Protein 3C12 (pdb70)

Foldseek 3Di:
DCLVVVQVLAQFKFKFFDQKFWAAQQFKWKWKWWAQFWAKKKKWKAAPVGHGFDIDMGGGRTTGMDMDMDRQHGPVRHRDHTAMIGMWMWGQHPVGDIDTTTIITMFHQNGWDQDPVGIWTQTPRPGIDHPPSTPDGD

InterPro domains:
  IPR005648 Flagellar hook capping protein [PF03963] (15-75)
  IPR025963 FlgD Tudor-like domain [PF13861] (84-217)
  IPR025965 FlgD/Vpr, Ig-like domain [PF13860] (108-176)

Nearest PDB structures (foldseek):
  3c12-assembly1_A-2  TM=1.007E+00  e=8.755E-29  Xanthomonas campestris pv. campestris
  3osv-assembly3_D-3  TM=8.176E-01  e=2.716E-13  Pseudomonas aeruginosa
  3osv-assembly1_A  TM=8.149E-01  e=4.536E-13  Pseudomonas aeruginosa
  7eha-assembly1_B  TM=7.501E-01  e=7.655E-11  Salmonella enterica subsp. enterica serovar Typhimurium str. LT2
  7eha-assembly1_C  TM=7.536E-01  e=1.482E-09  Salmonella enterica subsp. enterica serovar Typhimurium str. LT2

Solvent-accessible surface area: 7254 Å² total; per-residue (Å²): 127,121,88,65,124,7,45,74,22,64,66,102,46,0,5,6,77,20,79,71,1,20,10,76,85,116,14,83,9,112,4,15,1,59,5,101,35,30,16,82,0,33,0,66,1,31,35,107,141,45,76,101,5,40,78,33,69,39,108,8,120,54,68,34,95,13,68,8,69,3,74,0,26,23,66,130,55,88,94,47,75,60,31,105,19,22,8,47,1,40,7,13,30,109,102,45,59,153,46,157,21,64,15,54,3,17,3,57,1,98,38,30,71,93,40,122,114,35,16,65,0,42,8,76,46,24,29,99,6,45,45,80,74,33,84,92,78,72

Radius of gyration: 16.05 Å; Cα contacts (8 Å, |Δi|>4): 337; chains: 1; bounding box: 41×46×28 Å

Sequence (138 aa):
DQVLKGAALVGHNVLVPSAQVAIDATGSAKGVVAATSAGFVNFEITDANGTFVKQLSVPASAAGEVSFAWDGTDANGNRMAAGKYGITATQTDTAGAKSKLATYVDAPVDSVTIGSDGLYLNLTGLGTSPLANVLRVS

Organism: Xanthomonas campestris pv. campestris (strain ATCC 33913 / DSM 3586 / NCPPB 528 / LMG 568 / P 25) (NCBI:txid190485)

Structure (mmCIF, N/CA/C/O backbone):
data_3C12
#
_entry.id   3C12
#
_cell.length_a   116.710
_cell.length_b   116.710
_cell.length_c   71.820
_cell.angle_alpha   90.00
_cell.angle_beta   90.00
_cell.angle_gamma   120.00
#
_symmetry.space_group_name_H-M   'P 61 2 2'
#
loop_
_entity.id
_entity.type
_entity.pdbx_description
1 polymer 'Flagellar protein'
2 water water
#
loop_
_atom_site.group_PDB
_atom_site.id
_atom_site.type_symbol
_atom_site.label_atom_id
_atom_site.label_alt_id
_atom_site.label_comp_id
_atom_site.label_asym_id
_atom_site.label_entity_id
_atom_site.label_seq_id
_atom_site.pdbx_PDB_ins_code
_atom_site.Cartn_x
_atom_site.Cartn_y
_atom_site.Cartn_z
_atom_site.occupancy
_atom_site.B_iso_or_equiv
_atom_site.auth_seq_id
_atom_site.auth_comp_id
_atom_site.auth_asym_id
_atom_site.auth_atom_id
_atom_site.pdbx_PDB_model_num
ATOM 1 N N . ASP A 1 1 ? 9.934 21.101 53.937 1.00 87.05 50 ASP A N 1
ATOM 2 C CA . ASP A 1 1 ? 8.499 21.524 53.681 1.00 88.53 50 ASP A CA 1
ATOM 3 C C . ASP A 1 1 ? 8.484 22.263 52.347 1.00 88.15 50 ASP A C 1
ATOM 4 O O . ASP A 1 1 ? 9.556 22.683 51.855 1.00 87.99 50 ASP A O 1
ATOM 9 N N . GLN A 1 2 ? 7.300 22.432 51.752 1.00 87.98 51 GLN A N 1
ATOM 10 C CA . GLN A 1 2 ? 7.241 23.188 50.493 1.00 87.59 51 GLN A CA 1
ATOM 11 C C . GLN A 1 2 ? 7.475 24.653 50.882 1.00 86.06 51 GLN A C 1
ATOM 12 O O . GLN A 1 2 ? 7.584 25.544 50.009 1.00 86.59 51 GLN A O 1
ATOM 18 N N . VAL A 1 3 ? 7.570 24.900 52.201 1.00 83.99 52 VAL A N 1
ATOM 19 C CA . VAL A 1 3 ? 7.845 26.260 52.673 1.00 81.60 52 VAL A CA 1
ATOM 20 C C . VAL A 1 3 ? 9.222 26.521 52.076 1.00 80.53 52 VAL A C 1
ATOM 21 O O . VAL A 1 3 ? 9.816 27.598 52.229 1.00 81.52 52 VAL A O 1
ATOM 25 N N . LEU A 1 4 ? 9.713 25.492 51.384 1.00 77.94 53 LEU A N 1
ATOM 26 C CA . LEU A 1 4 ? 10.982 25.543 50.693 1.00 75.87 53 LEU A CA 1
ATOM 27 C C . LEU A 1 4 ? 10.715 25.540 49.197 1.00 73.66 53 LEU A C 1
ATOM 28 O O . LEU A 1 4 ? 11.332 26.302 48.441 1.00 73.47 53 LEU A O 1
ATOM 33 N N . LYS A 1 5 ? 9.795 24.679 48.769 1.00 71.62 54 LYS A N 1
ATOM 34 C CA . LYS A 1 5 ? 9.461 24.602 47.339 1.00 71.51 54 LYS A CA 1
ATOM 35 C C . LYS A 1 5 ? 8.736 25.868 46.858 1.00 70.60 54 LYS A C 1
ATOM 36 O O . LYS A 1 5 ? 8.261 25.933 45.719 1.00 70.03 54 LYS A O 1
ATOM 42 N N . GLY A 1 6 ? 8.657 26.868 47.744 1.00 70.96 55 GLY A N 1
ATOM 43 C CA . GLY A 1 6 ? 8.087 28.156 47.385 1.00 68.83 55 GLY A CA 1
ATOM 44 C C . GLY A 1 6 ? 9.234 28.853 46.653 1.00 67.62 55 GLY A C 1
ATOM 45 O O . GLY A 1 6 ? 9.485 30.047 46.789 1.00 67.09 55 GLY A O 1
ATOM 46 N N . ALA A 1 7 ? 9.967 28.047 45.893 1.00 65.81 56 ALA A N 1
ATOM 47 C CA . ALA A 1 7 ? 11.096 28.484 45.094 1.00 62.93 56 ALA A CA 1
ATOM 48 C C . ALA A 1 7 ? 10.545 28.557 43.689 1.00 62.52 56 ALA A C 1
ATOM 49 O O . ALA A 1 7 ? 11.201 29.014 42.755 1.00 60.68 56 ALA A O 1
ATOM 51 N N . ALA A 1 8 ? 9.320 28.068 43.559 1.00 63.06 57 ALA A N 1
ATOM 52 C CA . ALA A 1 8 ? 8.612 28.068 42.294 1.00 63.66 57 ALA A CA 1
ATOM 53 C C . ALA A 1 8 ? 8.126 29.488 42.033 1.00 63.54 57 ALA A C 1
ATOM 54 O O . ALA A 1 8 ? 7.590 29.792 40.970 1.00 64.20 57 ALA A O 1
ATOM 56 N N . LEU A 1 9 ? 8.306 30.352 43.024 1.00 62.97 58 LEU A N 1
ATOM 57 C CA . LEU A 1 9 ? 7.905 31.735 42.890 1.00 62.61 58 LEU A CA 1
ATOM 58 C C . LEU A 1 9 ? 8.920 32.474 42.031 1.00 63.51 58 LEU A C 1
ATOM 59 O O . LEU A 1 9 ? 8.598 33.467 41.379 1.00 62.85 58 LEU A O 1
ATOM 64 N N . VAL A 1 10 ? 10.151 31.981 42.024 1.00 64.72 59 VAL A N 1
ATOM 65 C CA . VAL A 1 10 ? 11.197 32.620 41.237 1.00 66.32 59 VAL A CA 1
ATOM 66 C C . VAL A 1 10 ? 10.764 32.710 39.775 1.00 66.47 59 VAL A C 1
ATOM 67 O O . VAL A 1 10 ? 10.310 31.726 39.190 1.00 66.81 59 VAL A O 1
ATOM 71 N N . GLY A 1 11 ? 10.892 33.898 39.194 1.00 66.43 60 GLY A N 1
ATOM 72 C CA . GLY A 1 11 ? 10.506 34.078 37.805 1.00 66.06 60 GLY A CA 1
ATOM 73 C C . GLY A 1 11 ? 9.091 34.597 37.616 1.00 65.93 60 GLY A C 1
ATOM 74 O O . GLY A 1 11 ? 8.728 35.064 36.538 1.00 66.21 60 GLY A O 1
ATOM 75 N N . HIS A 1 12 ? 8.287 34.519 38.667 1.00 66.13 61 HIS A N 1
ATOM 76 C CA . HIS A 1 12 ? 6.912 34.984 38.597 1.00 66.44 61 HIS A CA 1
ATOM 77 C C . HIS A 1 12 ? 6.728 36.312 39.327 1.00 65.15 61 HIS A C 1
ATOM 78 O O . HIS A 1 12 ? 7.696 36.894 39.828 1.00 64.34 61 HIS A O 1
ATOM 85 N N . ASN A 1 13 ? 5.486 36.793 39.368 1.00 63.32 62 ASN A N 1
ATOM 86 C CA . ASN A 1 13 ? 5.153 38.048 40.039 1.00 61.53 62 ASN A CA 1
ATOM 87 C C . ASN A 1 13 ? 4.302 37.778 41.263 1.00 59.38 62 ASN A C 1
ATOM 88 O O . ASN A 1 13 ? 3.512 36.838 41.295 1.00 59.45 62 ASN A O 1
ATOM 93 N N . VAL A 1 14 ? 4.478 38.603 42.281 1.00 57.58 63 VAL A N 1
ATOM 94 C CA . VAL A 1 14 ? 3.724 38.439 43.507 1.00 55.96 63 VAL A CA 1
ATOM 95 C C . VAL A 1 14 ? 3.132 39.756 43.961 1.00 55.68 63 VAL A C 1
ATOM 96 O O . VAL A 1 14 ? 3.550 40.832 43.529 1.00 53.46 63 VAL A O 1
ATOM 100 N N . LEU A 1 15 ? 2.138 39.652 44.830 1.00 54.99 64 LEU A N 1
ATOM 101 C CA . LEU A 1 15 ? 1.487 40.816 45.384 1.00 53.29 64 LEU A CA 1
ATOM 102 C C . LEU A 1 15 ? 1.796 40.818 46.858 1.00 51.08 64 LEU A C 1
ATOM 103 O O . LEU A 1 15 ? 1.436 39.895 47.579 1.00 51.01 64 LEU A O 1
ATOM 108 N N . VAL A 1 16 ? 2.486 41.858 47.295 1.00 49.82 65 VAL A N 1
ATOM 109 C CA . VAL A 1 16 ? 2.847 41.991 48.690 1.00 48.89 65 VAL A CA 1
ATOM 110 C C . VAL A 1 16 ? 2.444 43.363 49.201 1.00 48.41 65 VAL A C 1
ATOM 111 O O . VAL A 1 16 ? 2.404 44.334 48.448 1.00 46.81 65 VAL A O 1
ATOM 115 N N . PRO A 1 17 ? 2.111 43.450 50.491 1.00 48.42 66 PRO A N 1
ATOM 116 C CA . PRO A 1 17 ? 1.713 44.714 51.110 1.00 47.74 66 PRO A CA 1
ATOM 117 C C . PRO A 1 17 ? 2.913 45.649 51.103 1.00 47.54 66 PRO A C 1
ATOM 118 O O . PRO A 1 17 ? 3.950 45.327 51.675 1.00 47.31 66 PRO A O 1
ATOM 122 N N . SER A 1 18 ? 2.780 46.800 50.454 1.00 46.23 67 SER A N 1
ATOM 123 C CA . SER A 1 18 ? 3.883 47.748 50.391 1.00 45.13 67 SER A CA 1
ATOM 124 C C . SER A 1 18 ? 3.380 49.178 50.461 1.00 44.90 67 SER A C 1
ATOM 125 O O . SER A 1 18 ? 2.377 49.515 49.847 1.00 45.13 67 SER A O 1
ATOM 128 N N . ALA A 1 19 ? 4.074 50.012 51.225 1.00 45.23 68 ALA A N 1
ATOM 129 C CA . ALA A 1 19 ? 3.696 51.410 51.357 1.00 44.62 68 ALA A CA 1
ATOM 130 C C . ALA A 1 19 ? 4.343 52.204 50.237 1.00 44.96 68 ALA A C 1
ATOM 131 O O . ALA A 1 19 ? 4.071 53.386 50.070 1.00 46.11 68 ALA A O 1
ATOM 133 N N . GLN A 1 20 ? 5.207 51.553 49.469 1.00 44.64 69 GLN A N 1
ATOM 134 C CA . GLN A 1 20 ? 5.870 52.220 48.362 1.00 46.18 69 GLN A CA 1
ATOM 135 C C . GLN A 1 20 ? 5.932 51.345 47.122 1.00 44.83 69 GLN A C 1
ATOM 136 O O . GLN A 1 20 ? 5.728 50.139 47.188 1.00 42.05 69 GLN A O 1
ATOM 142 N N . VAL A 1 21 ? 6.182 51.976 45.983 1.00 45.02 70 VAL A N 1
ATOM 143 C CA . VAL A 1 21 ? 6.285 51.278 44.707 1.00 46.06 70 VAL A CA 1
ATOM 144 C C . VAL A 1 21 ? 7.628 51.658 44.101 1.00 46.64 70 VAL A C 1
ATOM 145 O O . VAL A 1 21 ? 8.247 52.624 44.524 1.00 46.30 70 VAL A O 1
ATOM 149 N N . ALA A 1 22 ? 8.091 50.909 43.115 1.00 48.16 71 ALA A N 1
ATOM 150 C CA . ALA A 1 22 ? 9.376 51.238 42.523 1.00 51.33 71 ALA A CA 1
ATOM 151 C C . ALA A 1 22 ? 9.348 51.237 41.003 1.00 53.83 71 ALA A C 1
ATOM 152 O O . ALA A 1 22 ? 8.560 50.518 40.383 1.00 53.94 71 ALA A O 1
ATOM 154 N N . ILE A 1 23 ? 10.199 52.068 40.408 1.00 56.27 72 ILE A N 1
ATOM 155 C CA . ILE A 1 23 ? 10.300 52.138 38.958 1.00 59.67 72 ILE A CA 1
ATOM 156 C C . ILE A 1 23 ? 11.757 52.166 38.534 1.00 62.31 72 ILE A C 1
ATOM 157 O O . ILE A 1 23 ? 12.615 52.699 39.242 1.00 61.77 72 ILE A O 1
ATOM 162 N N . ASP A 1 24 ? 12.027 51.563 37.383 1.00 66.17 73 ASP A N 1
ATOM 163 C CA . ASP A 1 24 ? 13.362 51.552 36.814 1.00 69.90 73 ASP A CA 1
ATOM 164 C C . ASP A 1 24 ? 13.399 52.804 35.944 1.00 71.21 73 ASP A C 1
ATOM 165 O O . ASP A 1 24 ? 12.808 53.828 36.304 1.00 71.87 73 ASP A O 1
ATOM 170 N N . ALA A 1 25 ? 14.071 52.740 34.803 1.00 72.17 74 ALA A N 1
ATOM 171 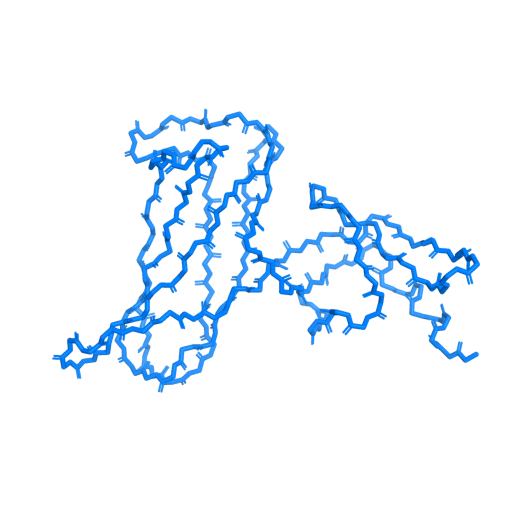C CA . ALA A 1 25 ? 14.124 53.907 33.922 1.00 73.53 74 ALA A CA 1
ATOM 172 C C . ALA A 1 25 ? 13.122 53.774 32.771 1.00 74.22 74 ALA A C 1
ATOM 173 O O . ALA A 1 25 ? 12.733 54.772 32.172 1.00 73.99 74 ALA A O 1
ATOM 175 N N . THR A 1 26 ? 12.704 52.542 32.478 1.00 75.84 75 THR A N 1
ATOM 176 C CA . THR A 1 26 ? 11.742 52.276 31.405 1.00 76.98 75 THR A CA 1
ATOM 177 C C . THR A 1 26 ? 10.336 52.621 31.890 1.00 76.77 75 THR A C 1
ATOM 178 O O . THR A 1 26 ? 9.489 53.079 31.110 1.00 76.53 75 THR A O 1
ATOM 182 N N . GLY A 1 27 ? 10.093 52.355 33.176 1.00 76.33 76 GLY A N 1
ATOM 183 C CA . GLY A 1 27 ? 8.820 52.693 33.795 1.00 74.68 76 GLY A CA 1
ATOM 184 C C . GLY A 1 27 ? 7.707 51.693 34.020 1.00 73.50 76 GLY A C 1
ATOM 185 O O . GLY A 1 27 ? 7.684 50.612 33.420 1.00 74.27 76 GLY A O 1
ATOM 186 N N . SER A 1 28 ? 6.789 52.097 34.906 1.00 71.13 77 SER A N 1
ATOM 187 C CA . SER A 1 28 ? 5.586 51.353 35.298 1.00 68.41 77 SER A CA 1
ATOM 188 C C . SER A 1 28 ? 5.609 50.550 36.603 1.00 65.25 77 SER A C 1
ATOM 189 O O . SER A 1 28 ? 6.456 49.673 36.819 1.00 65.16 77 SER A O 1
ATOM 192 N N . ALA A 1 29 ? 4.653 50.880 37.467 1.00 61.16 78 ALA A N 1
ATOM 193 C CA . ALA A 1 29 ? 4.477 50.233 38.755 1.00 56.97 78 ALA A CA 1
ATOM 194 C C . ALA A 1 29 ? 2.983 49.997 38.899 1.00 54.89 78 ALA A C 1
ATOM 195 O O . ALA A 1 29 ? 2.189 50.915 38.747 1.00 55.26 78 ALA A O 1
ATOM 197 N N . LYS A 1 30 ? 2.599 48.761 39.176 1.00 52.25 79 LYS A N 1
ATOM 198 C CA . LYS A 1 30 ? 1.194 48.433 39.320 1.00 49.56 79 LYS A CA 1
ATOM 199 C C . LYS A 1 30 ? 0.927 47.713 40.632 1.00 48.36 79 LYS A C 1
ATOM 200 O O . LYS A 1 30 ? 1.849 47.236 41.290 1.00 49.79 79 LYS A O 1
ATOM 206 N N . GLY A 1 31 ? -0.345 47.639 41.003 1.00 46.01 80 GLY A N 1
ATOM 207 C CA . GLY A 1 31 ? -0.723 46.979 42.234 1.00 42.74 80 GLY A CA 1
ATOM 208 C C . GLY A 1 31 ? -2.228 46.999 42.385 1.00 41.99 80 GLY A C 1
ATOM 209 O O . GLY A 1 31 ? -2.949 47.322 41.440 1.00 39.85 80 GLY A O 1
ATOM 210 N N . VAL A 1 32 ? -2.703 46.657 43.577 1.00 39.58 81 VAL A N 1
ATOM 211 C CA . VAL A 1 32 ? -4.131 46.624 43.837 1.00 39.10 81 VAL A CA 1
ATOM 212 C C . VAL A 1 32 ? -4.470 46.987 45.264 1.00 38.11 81 VAL A C 1
ATOM 213 O O . VAL A 1 32 ? -3.623 46.969 46.148 1.00 36.52 81 VAL A O 1
ATOM 217 N N . VAL A 1 33 ? -5.738 47.305 45.471 1.00 40.03 82 VAL A N 1
ATOM 218 C CA . VAL A 1 33 ? -6.256 47.675 46.775 1.00 41.93 82 VAL A CA 1
ATOM 219 C C . VAL A 1 33 ? -7.665 47.113 46.896 1.00 42.41 82 VAL A C 1
ATOM 220 O O . VAL A 1 33 ? -8.369 46.966 45.898 1.00 43.03 82 VAL A O 1
ATOM 224 N N . ALA A 1 34 ? -8.080 46.799 48.116 1.00 42.03 83 ALA A N 1
ATOM 225 C CA . ALA A 1 34 ? -9.406 46.248 48.317 1.00 40.98 83 ALA A CA 1
ATOM 226 C C . ALA A 1 34 ? -10.405 47.306 48.761 1.00 40.32 83 ALA A C 1
ATOM 227 O O . ALA A 1 34 ? -10.421 47.702 49.923 1.00 38.96 83 ALA A O 1
ATOM 229 N N . ALA A 1 35 ? -11.233 47.753 47.818 1.00 41.84 84 ALA A N 1
ATOM 230 C CA . ALA A 1 35 ? -12.272 48.754 48.071 1.00 44.04 84 ALA A CA 1
ATOM 231 C C . ALA A 1 35 ? -13.400 48.128 48.873 1.00 44.15 84 ALA A C 1
ATOM 232 O O . ALA A 1 35 ? -13.863 47.036 48.560 1.00 43.55 84 ALA A O 1
ATOM 234 N N . THR A 1 36 ? -13.845 48.835 49.901 1.00 45.55 85 THR A N 1
ATOM 235 C CA . THR A 1 36 ? -14.898 48.337 50.767 1.00 49.08 85 THR A CA 1
ATOM 236 C C . THR A 1 36 ? -16.279 48.863 50.397 1.00 50.65 85 THR A C 1
ATOM 237 O O . THR A 1 36 ? -17.276 48.527 51.037 1.00 50.56 85 THR A O 1
ATOM 241 N N . SER A 1 37 ? -16.337 49.685 49.358 1.00 52.21 86 SER A N 1
ATOM 242 C CA . SER A 1 37 ? -17.600 50.260 48.930 1.00 54.12 86 SER A CA 1
ATOM 243 C C . SER A 1 37 ? -17.487 50.707 47.488 1.00 53.52 86 SER A C 1
ATOM 244 O O . SER A 1 37 ? -16.402 50.703 46.923 1.00 54.05 86 SER A O 1
ATOM 247 N N . ALA A 1 38 ? -18.612 51.072 46.887 1.00 52.71 87 ALA A N 1
ATOM 248 C CA . ALA A 1 38 ? -18.598 51.558 45.517 1.00 51.65 87 ALA A CA 1
ATOM 249 C C . ALA A 1 38 ? -18.183 53.028 45.605 1.00 51.30 87 ALA A C 1
ATOM 250 O O . ALA A 1 38 ? -18.425 53.691 46.617 1.00 50.42 87 ALA A O 1
ATOM 252 N N . GLY A 1 39 ? -17.547 53.531 44.556 1.00 50.36 88 GLY A N 1
ATOM 253 C CA . GLY A 1 39 ? -17.102 54.914 44.558 1.00 49.12 88 GLY A CA 1
ATOM 254 C C . GLY A 1 39 ? -15.810 55.035 43.782 1.00 48.96 88 GLY A C 1
ATOM 255 O O . GLY A 1 39 ? -15.699 54.502 42.684 1.00 50.35 88 GLY A O 1
ATOM 256 N N . PHE A 1 40 ? -14.835 55.745 44.333 1.00 47.95 89 PHE A N 1
ATOM 257 C CA . PHE A 1 40 ? -13.547 55.877 43.665 1.00 46.57 89 PHE A CA 1
ATOM 258 C C . PHE A 1 40 ? -12.408 55.858 44.673 1.00 45.87 89 PHE A C 1
ATOM 259 O O . PHE A 1 40 ? -12.594 56.138 45.853 1.00 45.16 89 PHE A O 1
ATOM 267 N N . VAL A 1 41 ? -11.224 55.499 44.207 1.00 45.21 90 VAL A N 1
ATOM 268 C CA . VAL A 1 41 ? -10.072 55.470 45.077 1.00 46.33 90 VAL A CA 1
ATOM 269 C C . VAL A 1 41 ? -8.983 56.318 44.451 1.00 44.81 90 VAL A C 1
ATOM 270 O O . VAL A 1 41 ? -8.719 56.225 43.256 1.00 43.50 90 VAL A O 1
ATOM 274 N N . ASN A 1 42 ? -8.377 57.174 45.263 1.00 46.07 91 ASN A N 1
ATOM 275 C CA . ASN A 1 42 ? -7.309 58.041 44.790 1.00 46.99 91 ASN A CA 1
ATOM 276 C C . ASN A 1 42 ? -5.962 57.592 45.332 1.00 46.38 91 ASN A C 1
ATOM 277 O O . ASN A 1 42 ? -5.751 57.526 46.543 1.00 45.81 91 ASN A O 1
ATOM 282 N N . PHE A 1 43 ? -5.062 57.271 44.409 1.00 45.45 92 PHE A N 1
ATOM 283 C CA . PHE A 1 43 ? -3.720 56.830 44.748 1.00 47.00 92 PHE A CA 1
ATOM 284 C C . PHE A 1 43 ? -2.778 58.005 44.576 1.00 46.43 92 PHE A C 1
ATOM 285 O O . PHE A 1 43 ? -2.660 58.561 43.495 1.00 46.71 92 PHE A O 1
ATOM 293 N N . GLU A 1 44 ? -2.116 58.387 45.657 1.00 47.59 93 GLU A N 1
ATOM 294 C CA . GLU A 1 44 ? -1.194 59.504 45.626 1.00 50.68 93 GLU A CA 1
ATOM 295 C C . GLU A 1 44 ? 0.254 59.045 45.757 1.00 50.71 93 GLU A C 1
ATOM 296 O O . GLU A 1 44 ? 0.608 58.342 46.699 1.00 49.41 93 GLU A O 1
ATOM 302 N N . ILE A 1 45 ? 1.088 59.455 44.808 1.00 50.59 94 ILE A N 1
ATOM 303 C CA . ILE A 1 45 ? 2.500 59.095 44.814 1.00 51.27 94 ILE A CA 1
ATOM 304 C C . ILE A 1 45 ? 3.368 60.240 45.340 1.00 50.94 94 ILE A C 1
ATOM 305 O O . ILE A 1 45 ? 3.337 61.339 44.801 1.00 51.22 94 ILE A O 1
ATOM 310 N N . THR A 1 46 ? 4.132 59.984 46.396 1.00 51.41 95 THR A N 1
ATOM 311 C CA . THR A 1 46 ? 5.009 61.006 46.958 1.00 52.59 95 THR A CA 1
ATOM 312 C C . THR A 1 46 ? 6.469 60.570 46.844 1.00 53.42 95 THR A C 1
ATOM 313 O O . THR A 1 46 ? 6.754 59.396 46.598 1.00 52.82 95 THR A O 1
ATOM 317 N N . ASP A 1 47 ? 7.393 61.514 47.008 1.00 54.32 96 ASP A N 1
ATOM 318 C CA . ASP A 1 47 ? 8.814 61.195 46.894 1.00 55.48 96 ASP A CA 1
ATOM 319 C C . ASP A 1 47 ? 9.493 61.016 48.242 1.00 56.12 96 ASP A C 1
ATOM 320 O O . ASP A 1 47 ? 8.837 61.007 49.282 1.00 54.45 96 ASP A O 1
ATOM 325 N N . ALA A 1 48 ? 10.817 60.878 48.202 1.00 58.64 97 ALA A N 1
ATOM 326 C CA . ALA A 1 48 ? 11.635 60.683 49.398 1.00 61.28 97 ALA A CA 1
ATOM 327 C C . ALA A 1 48 ? 11.240 61.595 50.560 1.00 63.38 97 ALA A C 1
ATOM 328 O O . ALA A 1 48 ? 10.944 61.112 51.658 1.00 64.42 97 ALA A O 1
ATOM 330 N N . ASN A 1 49 ? 11.229 62.906 50.313 1.00 65.26 98 ASN A N 1
ATOM 331 C CA . ASN A 1 49 ? 10.885 63.896 51.338 1.00 66.30 98 ASN A CA 1
ATOM 332 C C . ASN A 1 49 ? 9.387 63.924 51.634 1.00 65.68 98 ASN A C 1
ATOM 333 O O . ASN A 1 49 ? 8.960 64.385 52.697 1.00 66.33 98 ASN A O 1
ATOM 338 N N . GLY A 1 50 ? 8.594 63.439 50.686 1.00 64.52 99 GLY A N 1
ATOM 339 C CA . GLY A 1 50 ? 7.152 63.428 50.865 1.00 62.92 99 GLY A CA 1
ATOM 340 C C . GLY A 1 50 ? 6.460 64.397 49.916 1.00 61.72 99 GLY A C 1
ATOM 341 O O . GLY A 1 50 ? 5.262 64.665 50.041 1.00 61.45 99 GLY A O 1
ATOM 342 N N . THR A 1 51 ? 7.225 64.926 48.964 1.00 60.50 100 THR A N 1
ATOM 343 C CA . THR A 1 51 ? 6.706 65.869 47.974 1.00 58.35 100 THR A CA 1
ATOM 344 C C . THR A 1 51 ? 5.719 65.186 47.035 1.00 55.99 100 THR A C 1
ATOM 345 O O . THR A 1 51 ? 5.893 64.021 46.660 1.00 55.17 100 THR A O 1
ATOM 349 N N . PHE A 1 52 ? 4.684 65.924 46.654 1.00 53.27 101 PHE A N 1
ATOM 350 C CA . PHE A 1 52 ? 3.691 65.400 45.742 1.00 49.56 101 PHE A CA 1
ATOM 351 C C . PHE A 1 52 ? 4.365 65.086 44.413 1.00 47.79 101 PHE A C 1
ATOM 352 O O . PHE A 1 52 ? 5.205 65.848 43.937 1.00 46.34 101 PHE A O 1
ATOM 360 N N . VAL A 1 53 ? 3.998 63.957 43.823 1.00 46.25 102 VAL A N 1
ATOM 361 C CA . VAL A 1 53 ? 4.544 63.559 42.533 1.00 46.91 102 VAL A CA 1
ATOM 362 C C . VAL A 1 53 ? 3.402 63.455 41.523 1.00 47.96 102 VAL A C 1
ATOM 363 O O . VAL A 1 53 ? 3.365 64.190 40.535 1.00 47.70 102 VAL A O 1
ATOM 367 N N . LYS A 1 54 ? 2.473 62.536 41.769 1.00 48.05 103 LYS A N 1
ATOM 368 C CA . LYS A 1 54 ? 1.327 62.371 40.891 1.00 48.43 103 LYS A CA 1
ATOM 369 C C . LYS A 1 54 ? 0.172 61.775 41.668 1.00 48.66 103 LYS A C 1
ATOM 370 O O . LYS A 1 54 ? 0.350 61.260 42.771 1.00 47.42 103 LYS A O 1
ATOM 376 N N . GLN A 1 55 ? -1.016 61.845 41.081 1.00 48.61 104 GLN A N 1
ATOM 377 C CA . GLN A 1 55 ? -2.209 61.315 41.719 1.00 48.89 104 GLN A CA 1
ATOM 378 C C . GLN A 1 55 ? -3.084 60.594 40.696 1.00 47.28 104 GLN A C 1
ATOM 379 O O . GLN A 1 55 ? -3.322 61.089 39.597 1.00 47.14 104 GLN A O 1
ATOM 385 N N . LEU A 1 56 ? -3.549 59.411 41.065 1.00 45.83 105 LEU A N 1
ATOM 386 C CA . LEU A 1 56 ? -4.386 58.612 40.187 1.00 44.46 105 LEU A CA 1
ATOM 387 C C . LEU A 1 56 ? -5.739 58.430 40.847 1.00 44.07 105 LEU A C 1
ATOM 388 O O . LEU A 1 56 ? -5.849 58.460 42.072 1.00 44.47 105 LEU A O 1
ATOM 393 N N . SER A 1 57 ? -6.769 58.247 40.033 1.00 42.02 106 SER A N 1
ATOM 394 C CA . SER A 1 57 ? -8.111 58.046 40.555 1.00 41.23 106 SER A CA 1
ATOM 395 C C . SER A 1 57 ? -8.726 56.908 39.784 1.00 41.22 106 SER A C 1
ATOM 396 O O . SER A 1 57 ? -8.571 56.835 38.574 1.00 40.45 106 SER A O 1
ATOM 399 N N . VAL A 1 58 ? -9.406 56.004 40.478 1.00 41.63 107 VAL A N 1
ATOM 400 C CA . VAL A 1 58 ? -10.036 54.863 39.813 1.00 39.69 107 VAL A CA 1
ATOM 401 C C . VAL A 1 58 ? -11.418 54.608 40.379 1.00 42.14 107 VAL A C 1
ATOM 402 O O . VAL A 1 58 ? -11.598 54.572 41.597 1.00 41.63 107 VAL A O 1
ATOM 406 N N . PRO A 1 59 ? -12.415 54.426 39.499 1.00 43.81 108 PRO A N 1
ATOM 407 C CA . PRO A 1 59 ? -13.782 54.165 39.953 1.00 42.31 108 PRO A CA 1
ATOM 408 C C . PRO A 1 59 ? -13.882 52.747 40.517 1.00 44.47 108 PRO A C 1
ATOM 409 O O . PRO A 1 59 ? -13.046 51.889 40.220 1.00 43.16 108 PRO A O 1
ATOM 413 N N . ALA A 1 60 ? -14.897 52.519 41.342 1.00 46.60 109 ALA A N 1
ATOM 414 C CA . ALA A 1 60 ? -15.117 51.217 41.952 1.00 49.08 109 ALA A CA 1
ATOM 415 C C . ALA A 1 60 ? -16.587 50.820 41.861 1.00 51.35 109 ALA A C 1
ATOM 416 O O . ALA A 1 60 ? -17.411 51.227 42.681 1.00 51.37 109 ALA A O 1
ATOM 418 N N . SER A 1 61 ? -16.897 50.027 40.844 1.00 53.94 110 SER A N 1
ATOM 419 C CA . SER A 1 61 ? -18.243 49.528 40.605 1.00 55.92 110 SER A CA 1
ATOM 420 C C . SER A 1 61 ? -18.962 49.195 41.913 1.00 56.39 110 SER A C 1
ATOM 421 O O . SER A 1 61 ? -20.152 49.481 42.077 1.00 57.35 110 SER A O 1
ATOM 424 N N . ALA A 1 62 ? -18.220 48.591 42.838 1.00 57.38 111 ALA A N 1
ATOM 425 C CA . ALA A 1 62 ? -18.733 48.200 44.150 1.00 57.80 111 ALA A CA 1
ATOM 426 C C . ALA A 1 62 ? -17.575 47.628 44.979 1.00 57.91 111 ALA A C 1
ATOM 427 O O . ALA A 1 62 ? -16.434 47.549 44.498 1.00 58.00 111 ALA A O 1
ATOM 429 N N . ALA A 1 63 ? -17.868 47.232 46.217 1.00 56.73 112 ALA A N 1
ATOM 430 C CA . ALA A 1 63 ? -16.851 46.664 47.089 1.00 55.70 112 ALA A CA 1
ATOM 431 C C . ALA A 1 63 ? -16.108 45.567 46.340 1.00 55.90 112 ALA A C 1
ATOM 432 O O . ALA A 1 63 ? -16.697 44.817 45.559 1.00 55.84 112 ALA A O 1
ATOM 434 N N . GLY A 1 64 ? -14.804 45.478 46.570 1.00 55.95 113 GLY A N 1
ATOM 435 C CA . GLY A 1 64 ? -14.020 44.465 45.895 1.00 55.21 113 GLY A CA 1
ATOM 436 C C . GLY A 1 64 ? -12.646 44.998 45.570 1.00 55.19 113 GLY A C 1
ATOM 437 O O . GLY A 1 64 ? -12.291 46.098 45.984 1.00 54.30 113 GLY A O 1
ATOM 438 N N . GLU A 1 65 ? -11.875 44.226 44.819 1.00 55.01 114 GLU A N 1
ATOM 439 C CA . GLU A 1 65 ? -10.530 44.626 44.459 1.00 54.07 114 GLU A CA 1
ATOM 440 C C . GLU A 1 65 ? -10.550 45.724 43.412 1.00 53.28 114 GLU A C 1
ATOM 441 O O . GLU A 1 65 ? -11.464 45.807 42.596 1.00 53.91 114 GLU A O 1
ATOM 447 N N . VAL A 1 66 ? -9.532 46.573 43.454 1.00 52.79 115 VAL A N 1
ATOM 448 C CA . VAL A 1 66 ? -9.381 47.659 42.503 1.00 53.02 115 VAL A CA 1
ATOM 449 C C . VAL A 1 66 ? -7.887 47.806 42.206 1.00 53.17 115 VAL A C 1
ATOM 450 O O . VAL A 1 66 ? -7.073 47.903 43.117 1.00 51.44 115 VAL A O 1
ATOM 454 N N . SER A 1 67 ? -7.537 47.806 40.924 1.00 54.01 116 SER A N 1
ATOM 455 C CA . SER A 1 67 ? -6.145 47.917 40.497 1.00 55.51 116 SER A CA 1
ATOM 456 C C . SER A 1 67 ? -5.721 49.351 40.238 1.00 55.15 116 SER A C 1
ATOM 457 O O . SER A 1 67 ? -6.554 50.229 40.038 1.00 55.51 116 SER A O 1
ATOM 460 N N . PHE A 1 68 ? -4.413 49.576 40.234 1.00 54.66 117 PHE A N 1
ATOM 461 C CA . PHE A 1 68 ? -3.860 50.900 39.981 1.00 54.52 117 PHE A CA 1
ATOM 462 C C . PHE A 1 68 ? -2.591 50.743 39.160 1.00 54.84 117 PHE A C 1
ATOM 463 O O . PHE A 1 68 ? -1.965 49.684 39.173 1.00 54.60 117 PHE A O 1
ATOM 471 N N . ALA A 1 69 ? -2.212 51.795 38.446 1.00 55.38 118 ALA A N 1
ATOM 472 C CA . ALA A 1 69 ? -1.011 51.755 37.627 1.00 56.40 118 ALA A CA 1
ATOM 473 C C . ALA A 1 69 ? -0.423 53.142 37.424 1.00 57.24 118 ALA A C 1
ATOM 474 O O . ALA A 1 69 ? -1.104 54.056 36.964 1.00 57.42 118 ALA A O 1
ATOM 476 N N . TRP A 1 70 ? 0.847 53.295 37.782 1.00 58.32 119 TRP A N 1
ATOM 477 C CA . TRP A 1 70 ? 1.530 54.564 37.620 1.00 58.60 119 TRP A CA 1
ATOM 478 C C . TRP A 1 70 ? 2.522 54.408 36.482 1.00 59.57 119 TRP A C 1
ATOM 479 O O . TRP A 1 70 ? 3.295 53.452 36.453 1.00 59.69 119 TRP A O 1
ATOM 490 N N . ASP A 1 71 ? 2.477 55.347 35.540 1.00 61.35 120 ASP A N 1
ATOM 491 C CA . ASP A 1 71 ? 3.358 55.334 34.380 1.00 62.49 120 ASP A CA 1
ATOM 492 C C . ASP A 1 71 ? 4.756 55.864 34.685 1.00 62.21 120 ASP A C 1
ATOM 493 O O . ASP A 1 71 ? 5.607 55.925 33.804 1.00 62.74 120 ASP A O 1
ATOM 498 N N . GLY A 1 72 ? 4.995 56.257 35.928 1.00 61.39 121 GLY A N 1
ATOM 499 C CA . GLY A 1 72 ? 6.311 56.746 36.292 1.00 60.84 121 GLY A CA 1
ATOM 500 C C . GLY A 1 72 ? 6.573 58.202 35.969 1.00 60.89 121 GLY A C 1
ATOM 501 O O . GLY A 1 72 ? 7.724 58.642 35.907 1.00 59.87 121 GLY A O 1
ATOM 502 N N . THR A 1 73 ? 5.504 58.957 35.755 1.00 61.10 122 THR A N 1
ATOM 503 C CA . THR A 1 73 ? 5.632 60.378 35.455 1.00 61.77 122 THR A CA 1
ATOM 504 C C . THR A 1 73 ? 4.893 61.201 36.503 1.00 61.39 122 THR A C 1
ATOM 505 O O . THR A 1 73 ? 3.976 60.697 37.156 1.00 60.92 122 THR A O 1
ATOM 509 N N . ASP A 1 74 ? 5.302 62.456 36.680 1.00 61.43 123 ASP A N 1
ATOM 510 C CA . ASP A 1 74 ? 4.633 63.315 37.653 1.00 61.10 123 ASP A CA 1
ATOM 511 C C . ASP A 1 74 ? 3.398 63.947 37.006 1.00 60.06 123 ASP A C 1
ATOM 512 O O . ASP A 1 74 ? 3.181 63.784 35.803 1.00 59.95 123 ASP A O 1
ATOM 517 N N . ALA A 1 75 ? 2.583 64.638 37.802 1.00 59.48 124 ALA A N 1
ATOM 518 C CA . ALA A 1 75 ? 1.361 65.281 37.302 1.00 59.67 124 ALA A CA 1
ATOM 519 C C . ALA A 1 75 ? 1.658 66.222 36.140 1.00 59.67 124 ALA A C 1
ATOM 520 O O . ALA A 1 75 ? 0.782 66.519 35.329 1.00 60.08 124 ALA A O 1
ATOM 522 N N . ASN A 1 76 ? 2.903 66.681 36.063 1.00 59.40 125 ASN A N 1
ATOM 523 C CA . ASN A 1 76 ? 3.325 67.573 34.994 1.00 59.03 125 ASN A CA 1
ATOM 524 C C . ASN A 1 76 ? 3.899 66.838 33.785 1.00 59.77 125 ASN A C 1
ATOM 525 O O . ASN A 1 76 ? 4.578 67.443 32.960 1.00 61.02 125 ASN A O 1
ATOM 530 N N . GLY A 1 77 ? 3.620 65.536 33.689 1.00 59.93 126 GLY A N 1
ATOM 531 C CA . GLY A 1 77 ? 4.080 64.723 32.569 1.00 59.68 126 GLY A CA 1
ATOM 532 C C . GLY A 1 77 ? 5.541 64.305 32.555 1.00 60.18 126 GLY A C 1
ATOM 533 O O . GLY A 1 77 ? 5.983 63.577 31.658 1.00 59.44 126 GLY A O 1
ATOM 534 N N . ASN A 1 78 ? 6.292 64.758 33.550 1.00 60.93 127 ASN A N 1
ATOM 535 C CA . ASN A 1 78 ? 7.716 64.446 33.644 1.00 61.76 127 ASN A CA 1
ATOM 536 C C . ASN A 1 78 ? 8.057 63.045 34.170 1.00 61.20 127 ASN A C 1
ATOM 537 O O . ASN A 1 78 ? 7.539 62.598 35.204 1.00 61.40 127 ASN A O 1
ATOM 542 N N . ARG A 1 79 ? 8.948 62.368 33.451 1.00 60.00 128 ARG A N 1
ATOM 543 C CA . ARG A 1 79 ? 9.420 61.040 33.839 1.00 58.18 128 ARG A CA 1
ATOM 544 C C . ARG A 1 79 ? 10.279 61.202 35.103 1.00 57.25 128 ARG A C 1
ATOM 545 O O . ARG A 1 79 ? 11.296 61.903 35.083 1.00 56.73 128 ARG A O 1
ATOM 553 N N . MET A 1 80 ? 9.859 60.575 36.199 1.00 55.28 129 MET A N 1
ATOM 554 C CA . MET A 1 80 ? 10.599 60.668 37.449 1.00 52.84 129 MET A CA 1
ATOM 555 C C . MET A 1 80 ? 11.766 59.687 37.437 1.00 52.35 129 MET A C 1
ATOM 556 O O . MET A 1 80 ? 11.780 58.734 36.648 1.00 51.79 129 MET A O 1
ATOM 561 N N . ALA A 1 81 ? 12.745 59.928 38.308 1.00 51.84 130 ALA A N 1
ATOM 562 C CA . ALA A 1 81 ? 13.929 59.073 38.402 1.00 51.48 130 ALA A CA 1
ATOM 563 C C . ALA A 1 81 ? 13.591 57.663 38.875 1.00 51.70 130 ALA A C 1
ATOM 564 O O . ALA A 1 81 ? 12.617 57.454 39.604 1.00 51.59 130 ALA A O 1
ATOM 566 N N . ALA A 1 82 ? 14.393 56.693 38.445 1.00 51.95 131 ALA A N 1
ATOM 567 C CA . ALA A 1 82 ? 14.184 55.320 38.864 1.00 51.83 131 ALA A CA 1
ATOM 568 C C . ALA A 1 82 ? 14.378 55.328 40.382 1.00 52.57 131 ALA A C 1
ATOM 569 O O . ALA A 1 82 ? 15.141 56.143 40.922 1.00 51.96 131 ALA A O 1
ATOM 571 N N . GLY A 1 83 ? 13.670 54.437 41.068 1.00 52.59 132 GLY A N 1
ATOM 572 C CA . GLY A 1 83 ? 13.769 54.374 42.513 1.00 52.49 132 GLY A CA 1
ATOM 573 C C . GLY A 1 83 ? 12.445 54.027 43.173 1.00 52.77 132 GLY A C 1
ATOM 574 O O . GLY A 1 83 ? 11.463 53.709 42.499 1.00 52.13 132 GLY A O 1
ATOM 575 N N . LYS A 1 84 ? 12.432 54.089 44.501 1.00 52.43 133 LYS A N 1
ATOM 576 C CA . LYS A 1 84 ? 11.249 53.777 45.296 1.00 52.24 133 LYS A CA 1
ATOM 577 C C . LYS A 1 84 ? 10.452 55.030 45.643 1.00 50.91 133 LYS A C 1
ATOM 578 O O . LYS A 1 84 ? 11.016 56.043 46.034 1.00 50.56 133 LYS A O 1
ATOM 5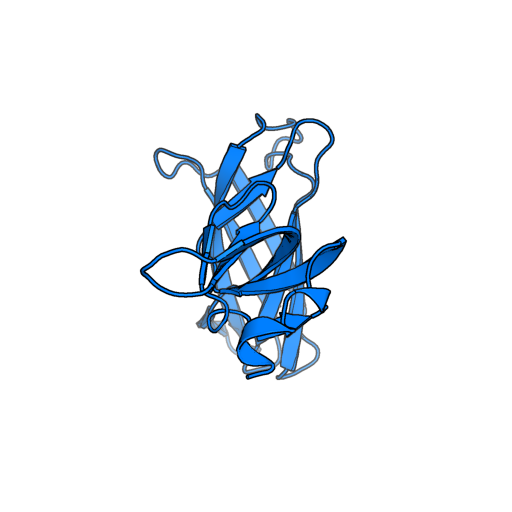84 N N . TYR A 1 85 ? 9.136 54.950 45.489 1.00 49.06 134 TYR A N 1
ATOM 585 C CA . TYR A 1 85 ? 8.260 56.068 45.788 1.00 47.81 134 TYR A CA 1
ATOM 586 C C . TYR A 1 85 ? 7.156 55.619 46.718 1.00 47.27 134 TYR A C 1
ATOM 587 O O . TYR A 1 85 ? 6.713 54.469 46.652 1.00 47.15 134 TYR A O 1
ATOM 596 N N . GLY A 1 86 ? 6.710 56.529 47.580 1.00 45.99 135 GLY A N 1
ATOM 597 C CA . GLY A 1 86 ? 5.646 56.200 48.509 1.00 44.98 135 GLY A CA 1
ATOM 598 C C . GLY A 1 86 ? 4.272 56.290 47.871 1.00 44.17 135 GLY A C 1
ATOM 599 O O . GLY A 1 86 ? 4.012 57.175 47.057 1.00 42.46 135 GLY A O 1
ATOM 600 N N . ILE A 1 87 ? 3.391 55.364 48.225 1.00 43.02 136 ILE A N 1
ATOM 601 C CA . ILE A 1 87 ? 2.043 55.381 47.679 1.00 42.23 136 ILE A CA 1
ATOM 602 C C . ILE A 1 87 ? 0.974 55.257 48.759 1.00 42.05 136 ILE A C 1
ATOM 603 O O . ILE A 1 87 ? 1.039 54.396 49.635 1.00 42.12 136 ILE A O 1
ATOM 608 N N . THR A 1 88 ? -0.010 56.141 48.682 1.00 41.95 137 THR A N 1
ATOM 609 C CA . THR A 1 88 ? -1.115 56.158 49.624 1.00 41.78 137 THR A CA 1
ATOM 610 C C . THR A 1 88 ? -2.431 56.053 48.863 1.00 40.58 137 THR A C 1
ATOM 611 O O . THR A 1 88 ? -2.614 56.678 47.818 1.00 39.73 137 THR A O 1
ATOM 615 N N . ALA A 1 89 ? -3.344 55.247 49.384 1.00 39.42 138 ALA A N 1
ATOM 616 C CA . ALA A 1 89 ? -4.623 55.067 48.725 1.00 38.64 138 ALA A CA 1
ATOM 617 C C . ALA A 1 89 ? -5.754 55.480 49.624 1.00 39.35 138 ALA A C 1
ATOM 618 O O . ALA A 1 89 ? -5.848 55.050 50.774 1.00 37.81 138 ALA A O 1
ATOM 620 N N . THR A 1 90 ? -6.616 56.333 49.089 1.00 40.00 139 THR A N 1
ATOM 621 C CA . THR A 1 90 ? -7.764 56.803 49.837 1.00 39.26 139 THR A CA 1
ATOM 622 C C . THR A 1 90 ? -9.033 56.556 49.066 1.00 40.52 139 THR A C 1
ATOM 623 O O . THR A 1 90 ? -9.168 56.940 47.903 1.00 40.26 139 THR A O 1
ATOM 627 N N . GLN A 1 91 ? -9.967 55.913 49.743 1.00 41.81 140 GLN A N 1
ATOM 628 C CA . GLN A 1 91 ? -11.248 55.587 49.159 1.00 42.05 140 GLN A CA 1
ATOM 629 C C . GLN A 1 91 ? -12.257 56.654 49.533 1.00 42.27 140 GLN A C 1
ATOM 630 O O . GLN A 1 91 ? -12.193 57.255 50.605 1.00 38.82 140 GLN A O 1
ATOM 636 N N . THR A 1 92 ? -13.181 56.884 48.615 1.00 46.00 141 THR A N 1
ATOM 637 C CA . THR A 1 92 ? -14.263 57.839 48.788 1.00 48.39 141 THR A CA 1
ATOM 638 C C . THR A 1 92 ? -15.471 57.098 48.236 1.00 49.78 141 THR A C 1
ATOM 639 O O . THR A 1 92 ? -15.505 56.761 47.055 1.00 49.75 141 THR A O 1
ATOM 643 N N . ASP A 1 93 ? -16.448 56.811 49.083 1.00 51.04 142 ASP A N 1
ATOM 644 C CA . ASP A 1 93 ? -17.632 56.096 48.616 1.00 53.75 142 ASP A CA 1
ATOM 645 C C . ASP A 1 93 ? -18.682 57.061 48.077 1.00 54.87 142 ASP A C 1
ATOM 646 O O . ASP A 1 93 ? -18.504 58.282 48.123 1.00 52.80 142 ASP A O 1
ATOM 651 N N . THR A 1 94 ? -19.761 56.503 47.537 1.00 57.91 143 THR A N 1
ATOM 652 C CA . THR A 1 94 ? -20.865 57.320 47.036 1.00 61.19 143 THR A CA 1
ATOM 653 C C . THR A 1 94 ? -21.532 57.794 48.340 1.00 62.18 143 THR A C 1
ATOM 654 O O . THR A 1 94 ? -22.229 57.021 49.020 1.00 62.90 143 THR A O 1
ATOM 658 N N . ALA A 1 95 ? -21.265 59.050 48.695 1.00 61.41 144 ALA A N 1
ATOM 659 C CA . ALA A 1 95 ? -21.755 59.652 49.930 1.00 60.92 144 ALA A CA 1
ATOM 660 C C . ALA A 1 95 ? -20.680 60.647 50.348 1.00 61.18 144 ALA A C 1
ATOM 661 O O . ALA A 1 95 ? -20.961 61.658 51.003 1.00 62.61 144 ALA A O 1
ATOM 663 N N . GLY A 1 96 ? -19.439 60.346 49.976 1.00 60.23 145 GLY A N 1
ATOM 664 C CA . GLY A 1 96 ? -18.348 61.239 50.309 1.00 58.16 145 GLY A CA 1
ATOM 665 C C . GLY A 1 96 ? -17.509 60.819 51.495 1.00 56.23 145 GLY A C 1
ATOM 666 O O . GLY A 1 96 ? -16.573 61.535 51.862 1.00 56.93 145 GLY A O 1
ATOM 667 N N . ALA A 1 97 ? -17.830 59.676 52.099 1.00 53.50 146 ALA A N 1
ATOM 668 C CA . ALA A 1 97 ? -17.065 59.171 53.243 1.00 51.04 146 ALA A CA 1
ATOM 669 C C . ALA A 1 97 ? -15.673 58.695 52.795 1.00 49.53 146 ALA A C 1
ATOM 670 O O . ALA A 1 97 ? -15.552 57.886 51.862 1.00 48.45 146 ALA A O 1
ATOM 672 N N . LYS A 1 98 ? -14.632 59.195 53.463 1.00 47.73 147 LYS A N 1
ATOM 673 C CA . LYS A 1 98 ? -13.248 58.842 53.127 1.00 46.10 147 LYS A CA 1
ATOM 674 C C . LYS A 1 98 ? -12.614 57.790 54.028 1.00 44.41 147 LYS A C 1
ATOM 675 O O . LYS A 1 98 ? -12.928 57.699 55.209 1.00 44.40 147 LYS A O 1
ATOM 681 N N . SER A 1 99 ? -11.701 57.011 53.459 1.00 43.07 148 SER A N 1
ATOM 682 C CA . SER A 1 99 ? -10.978 55.995 54.216 1.00 43.04 148 SER A CA 1
ATOM 683 C C . SER A 1 99 ? -9.666 55.585 53.530 1.00 42.25 148 SER A C 1
ATOM 684 O O . SER A 1 99 ? -9.549 55.616 52.301 1.00 40.70 148 SER A O 1
ATOM 687 N N . LYS A 1 100 ? -8.670 55.233 54.338 1.00 42.35 149 LYS A N 1
ATOM 688 C CA . LYS A 1 100 ? -7.376 54.803 53.818 1.00 43.52 149 LYS A CA 1
ATOM 689 C C . LYS A 1 100 ? -7.411 53.298 53.620 1.00 42.07 149 LYS A C 1
ATOM 690 O O . LYS A 1 100 ? -7.850 52.559 54.495 1.00 41.24 149 LYS A O 1
ATOM 696 N N . LEU A 1 101 ? -6.966 52.848 52.456 1.00 41.58 150 LEU A N 1
ATOM 697 C CA . LEU A 1 101 ? -6.952 51.423 52.151 1.00 42.19 150 LEU A CA 1
ATOM 698 C C . LEU A 1 101 ? -5.518 50.917 52.054 1.00 41.60 150 LEU A C 1
ATOM 699 O O . LEU A 1 101 ? -4.622 51.664 51.669 1.00 40.49 150 LEU A O 1
ATOM 704 N N . ALA A 1 102 ? -5.311 49.647 52.403 1.00 41.88 151 ALA A N 1
ATOM 705 C CA . ALA A 1 102 ? -3.987 49.028 52.351 1.00 40.52 151 ALA A CA 1
ATOM 706 C C . ALA A 1 102 ? -3.581 48.784 50.912 1.00 39.41 151 ALA A C 1
ATOM 707 O O . ALA A 1 102 ? -4.367 48.291 50.116 1.00 39.01 151 ALA A O 1
ATOM 709 N N . THR A 1 103 ? -2.345 49.125 50.581 1.00 39.22 152 THR A N 1
ATOM 710 C CA . THR A 1 103 ? -1.853 48.939 49.225 1.00 41.10 152 THR A CA 1
ATOM 711 C C . THR A 1 103 ? -1.024 47.671 49.068 1.00 42.25 152 THR A C 1
ATOM 712 O O . THR A 1 103 ? -0.194 47.351 49.917 1.00 41.65 152 THR A O 1
ATOM 716 N N . TYR A 1 104 ? -1.269 46.947 47.979 1.00 42.57 153 TYR A N 1
ATOM 717 C CA . TYR A 1 104 ? -0.532 45.725 47.675 1.00 43.43 153 TYR A CA 1
ATOM 718 C C . TYR A 1 104 ? 0.139 45.946 46.347 1.00 43.99 153 TYR A C 1
ATOM 719 O O . TYR A 1 104 ? -0.515 46.197 45.338 1.00 44.00 153 TYR A O 1
ATOM 728 N N . VAL A 1 105 ? 1.458 45.858 46.352 1.00 45.36 154 VAL A N 1
ATOM 729 C CA . VAL A 1 105 ? 2.223 46.089 45.144 1.00 46.00 154 VAL A CA 1
ATOM 730 C C . VAL A 1 105 ? 2.610 44.825 44.421 1.00 46.89 154 VAL A C 1
ATOM 731 O O . VAL A 1 105 ? 2.955 43.816 45.045 1.00 45.84 154 VAL A O 1
ATOM 735 N N . ASP A 1 106 ? 2.550 44.891 43.096 1.00 48.68 155 ASP A N 1
ATOM 736 C CA . ASP A 1 106 ? 2.940 43.758 42.281 1.00 51.36 155 ASP A CA 1
ATOM 737 C C . ASP A 1 106 ? 4.409 43.917 41.895 1.00 51.64 155 ASP A C 1
ATOM 738 O O . ASP A 1 106 ? 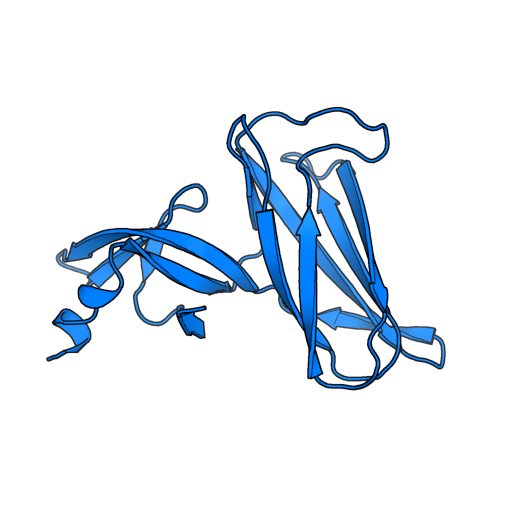4.824 44.985 41.432 1.00 52.75 155 ASP A O 1
ATOM 743 N N . ALA A 1 107 ? 5.186 42.851 42.083 1.00 50.53 156 ALA A N 1
ATOM 744 C CA . ALA A 1 107 ? 6.606 42.885 41.783 1.00 50.17 156 ALA A CA 1
ATOM 745 C C . ALA A 1 107 ? 7.127 41.536 41.357 1.00 50.10 156 ALA A C 1
ATOM 746 O O . ALA A 1 107 ? 6.649 40.496 41.813 1.00 49.76 156 ALA A O 1
ATOM 748 N N . PRO A 1 108 ? 8.138 41.536 40.481 1.00 49.84 157 PRO A N 1
ATOM 749 C CA . PRO A 1 108 ? 8.735 40.297 39.990 1.00 49.59 157 PRO A CA 1
ATOM 750 C C . PRO A 1 108 ? 9.701 39.684 41.014 1.00 49.50 157 PRO A C 1
ATOM 751 O O . PRO A 1 108 ? 10.571 40.370 41.558 1.00 47.07 157 PRO A O 1
ATOM 755 N N . VAL A 1 109 ? 9.520 38.394 41.286 1.00 50.57 158 VAL A N 1
ATOM 756 C CA . VAL A 1 109 ? 10.370 37.666 42.227 1.00 51.40 158 VAL A CA 1
ATOM 757 C C . VAL A 1 109 ? 11.659 37.316 41.499 1.00 51.99 158 VAL A C 1
ATOM 758 O O . VAL A 1 109 ? 11.759 36.250 40.885 1.00 51.79 158 VAL A O 1
ATOM 762 N N . ASP A 1 110 ? 12.636 38.217 41.565 1.00 52.69 159 ASP A N 1
ATOM 763 C CA . ASP A 1 110 ? 13.907 38.020 40.888 1.00 53.48 159 ASP A CA 1
ATOM 764 C C . ASP A 1 110 ? 14.610 36.743 41.322 1.00 53.09 159 ASP A C 1
ATOM 765 O O . ASP A 1 110 ? 15.220 36.047 40.501 1.00 52.95 159 ASP A O 1
ATOM 770 N N . SER A 1 111 ? 14.528 36.432 42.610 1.00 51.86 160 SER A N 1
ATOM 771 C CA . SER A 1 111 ? 15.159 35.226 43.126 1.00 51.05 160 SER A CA 1
ATOM 772 C C . SER A 1 111 ? 14.740 34.971 44.557 1.00 50.52 160 SER A C 1
ATOM 773 O O . SER A 1 111 ? 14.090 35.802 45.192 1.00 50.45 160 SER A O 1
ATOM 776 N N . VAL A 1 112 ? 15.123 33.810 45.063 1.00 50.26 161 VAL A N 1
ATOM 777 C CA . VAL A 1 112 ? 14.793 33.444 46.427 1.00 51.26 161 VAL A CA 1
ATOM 778 C C . VAL A 1 112 ? 16.062 33.075 47.178 1.00 51.38 161 VAL A C 1
ATOM 779 O O . VAL A 1 112 ? 16.965 32.437 46.630 1.00 50.93 161 VAL A O 1
ATOM 783 N N . THR A 1 113 ? 16.133 33.501 48.432 1.00 51.45 162 THR A N 1
ATOM 784 C CA . THR A 1 113 ? 17.277 33.194 49.262 1.00 51.74 162 THR A CA 1
ATOM 785 C C . THR A 1 113 ? 16.830 32.512 50.539 1.00 53.84 162 THR A C 1
ATOM 786 O O . THR A 1 113 ? 15.817 32.865 51.142 1.00 53.07 162 THR A O 1
ATOM 790 N N . ILE A 1 114 ? 17.597 31.509 50.935 1.00 56.67 163 ILE A N 1
ATOM 791 C CA . ILE A 1 114 ? 17.305 30.764 52.138 1.00 58.41 163 ILE A CA 1
ATOM 792 C C . ILE A 1 114 ? 18.508 30.905 53.052 1.00 60.73 163 ILE A C 1
ATOM 793 O O . ILE A 1 114 ? 19.568 30.311 52.813 1.00 61.04 163 ILE A O 1
ATOM 798 N N . GLY A 1 115 ? 18.340 31.724 54.086 1.00 63.24 164 GLY A N 1
ATOM 799 C CA . GLY A 1 115 ? 19.410 31.953 55.033 1.00 65.41 164 GLY A CA 1
ATOM 800 C C . GLY A 1 115 ? 19.037 31.370 56.375 1.00 67.21 164 GLY A C 1
ATOM 801 O O . GLY A 1 115 ? 18.077 30.597 56.473 1.00 67.06 164 GLY A O 1
ATOM 802 N N . SER A 1 116 ? 19.795 31.739 57.404 1.00 68.72 165 SER A N 1
ATOM 803 C CA . SER A 1 116 ? 19.545 31.252 58.754 1.00 70.42 165 SER A CA 1
ATOM 804 C C . SER A 1 116 ? 18.164 31.672 59.257 1.00 72.39 165 SER A C 1
ATOM 805 O O . SER A 1 116 ? 17.511 30.929 60.002 1.00 72.92 165 SER A O 1
ATOM 808 N N . ASP A 1 117 ? 17.713 32.850 58.825 1.00 73.53 166 ASP A N 1
ATOM 809 C CA . ASP A 1 117 ? 16.426 33.393 59.256 1.00 74.44 166 ASP A CA 1
ATOM 810 C C . ASP A 1 117 ? 15.226 33.002 58.405 1.00 73.39 166 ASP A C 1
ATOM 811 O O . ASP A 1 117 ? 14.220 33.719 58.391 1.00 73.84 166 ASP A O 1
ATOM 816 N N . GLY A 1 118 ? 15.322 31.881 57.699 1.00 71.60 167 GLY A N 1
ATOM 817 C CA . GLY A 1 118 ? 14.213 31.455 56.861 1.00 69.06 167 GLY A CA 1
ATOM 818 C C . GLY A 1 118 ? 14.397 31.835 55.402 1.00 67.10 167 GLY A C 1
ATOM 819 O O . GLY A 1 118 ? 15.466 32.314 55.004 1.00 67.76 167 GLY A O 1
ATOM 820 N N . LEU A 1 119 ? 13.350 31.630 54.607 1.00 64.78 168 LEU A N 1
ATOM 821 C CA . LEU A 1 119 ? 13.394 31.929 53.182 1.00 62.99 168 LEU A CA 1
ATOM 822 C C . LEU A 1 119 ? 12.854 33.324 52.832 1.00 62.54 168 LEU A C 1
ATOM 823 O O . LEU A 1 119 ? 11.797 33.744 53.320 1.00 61.70 168 LEU A O 1
ATOM 828 N N . TYR A 1 120 ? 13.592 34.026 51.970 1.00 62.24 169 TYR A N 1
ATOM 829 C CA . TYR A 1 120 ? 13.236 35.372 51.538 1.00 61.74 169 TYR A CA 1
ATOM 830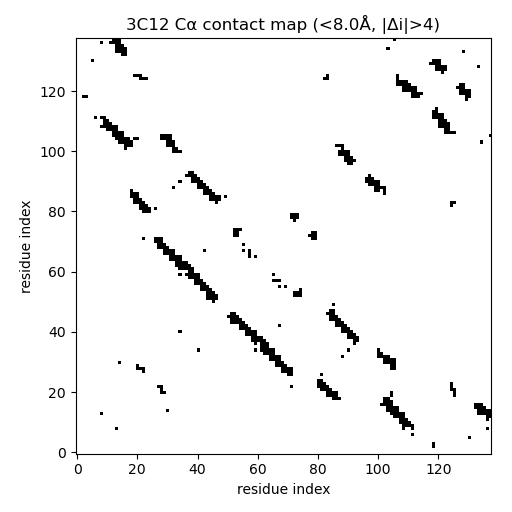 C C . TYR A 1 120 ? 13.180 35.546 50.034 1.00 60.08 169 TYR A C 1
ATOM 831 O O . TYR A 1 120 ? 13.941 34.928 49.294 1.00 60.60 169 TYR A O 1
ATOM 840 N N . LEU A 1 121 ? 12.262 36.393 49.583 1.00 58.55 170 LEU A N 1
ATOM 841 C CA . LEU A 1 121 ? 12.115 36.663 48.162 1.00 56.35 170 LEU A CA 1
ATOM 842 C C . LEU A 1 121 ? 12.833 37.961 47.878 1.00 55.05 170 LEU A C 1
ATOM 843 O O . LEU A 1 121 ? 12.746 38.917 48.653 1.00 53.67 170 LEU A O 1
ATOM 848 N N . AS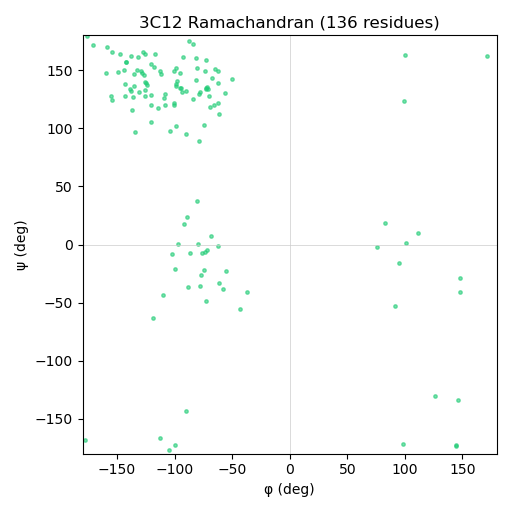N A 1 122 ? 13.546 37.987 46.763 1.00 53.72 171 ASN A N 1
ATOM 849 C CA . ASN A 1 122 ? 14.274 39.173 46.359 1.00 52.15 171 ASN A CA 1
ATOM 850 C C . ASN A 1 122 ? 13.445 39.778 45.251 1.00 50.81 171 ASN A C 1
ATOM 851 O O . ASN A 1 122 ? 13.495 39.345 44.097 1.00 49.34 171 ASN A O 1
ATOM 856 N N . LEU A 1 123 ? 12.647 40.763 45.646 1.00 50.17 172 LEU A N 1
ATOM 857 C CA . LEU A 1 123 ? 11.740 41.453 44.748 1.00 49.60 172 LEU A CA 1
ATOM 858 C C . LEU A 1 123 ? 12.436 42.571 43.997 1.00 50.00 172 LEU A C 1
ATOM 859 O O . LEU A 1 123 ? 13.048 43.455 44.596 1.00 49.56 172 LEU A O 1
ATOM 864 N N . THR A 1 124 ? 12.338 42.516 42.674 1.00 50.25 173 THR A N 1
ATOM 865 C CA . THR A 1 124 ? 12.963 43.500 41.813 1.00 51.87 173 THR A CA 1
ATOM 866 C C . THR A 1 124 ? 12.398 44.890 42.053 1.00 52.08 173 THR A C 1
ATOM 867 O O . THR A 1 124 ? 11.193 45.113 41.922 1.00 52.23 173 THR A O 1
ATOM 871 N N . GLY A 1 125 ? 13.289 45.812 42.411 1.00 51.98 174 GLY A N 1
ATOM 872 C CA . GLY A 1 125 ? 12.902 47.179 42.682 1.00 52.22 174 GLY A CA 1
ATOM 873 C C . GLY A 1 125 ? 12.568 47.449 44.141 1.00 52.90 174 GLY A C 1
ATOM 874 O O . GLY A 1 125 ? 13.120 48.369 44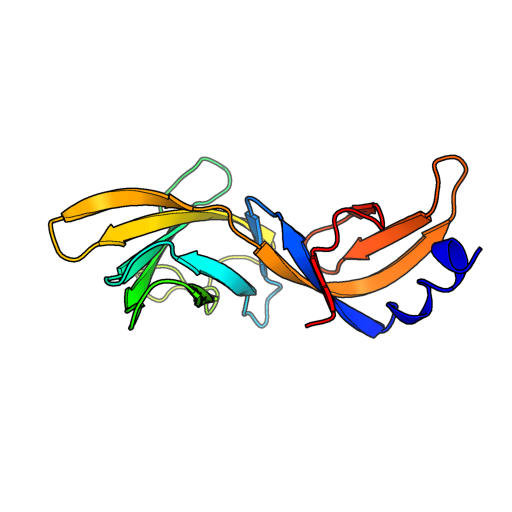.757 1.00 52.24 174 GLY A O 1
ATOM 875 N N . LEU A 1 126 ? 11.662 46.645 44.697 1.00 53.92 175 LEU A N 1
ATOM 876 C CA . LEU A 1 126 ? 11.226 46.809 46.076 1.00 53.75 175 LEU A CA 1
ATOM 877 C C . LEU A 1 126 ? 12.268 46.388 47.074 1.00 54.63 175 LEU A C 1
ATOM 878 O O . LEU A 1 126 ? 12.551 47.111 48.020 1.00 56.38 175 LEU A O 1
ATOM 883 N N . GLY A 1 127 ? 12.833 45.208 46.872 1.00 54.71 176 GLY A N 1
ATOM 884 C CA . GLY A 1 127 ? 13.830 44.727 47.799 1.00 54.13 176 GLY A CA 1
ATOM 885 C C . GLY A 1 127 ? 13.522 43.350 48.354 1.00 54.00 176 GLY A C 1
ATOM 886 O O . GLY A 1 127 ? 13.211 42.408 47.620 1.00 54.59 176 GLY A O 1
ATOM 887 N N . THR A 1 128 ? 13.594 43.229 49.667 1.00 53.40 177 THR A N 1
ATOM 888 C CA . THR A 1 128 ? 13.363 41.947 50.298 1.00 53.59 177 THR A CA 1
ATOM 889 C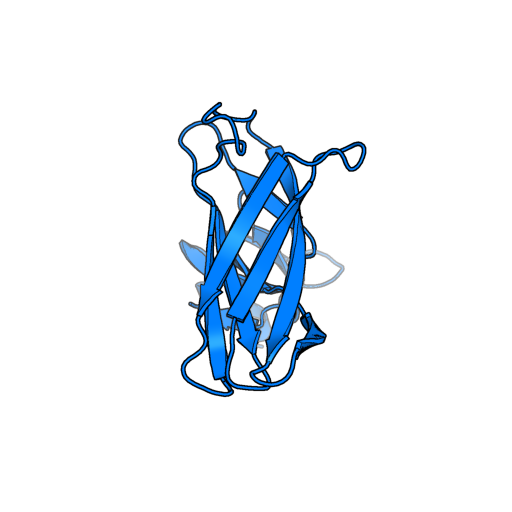 C . THR A 1 128 ? 11.981 41.743 50.866 1.00 53.38 177 THR A C 1
ATOM 890 O O . THR A 1 128 ? 11.305 42.686 51.277 1.00 54.09 177 THR A O 1
ATOM 894 N N . SER A 1 129 ? 11.571 40.485 50.894 1.00 52.88 178 SER A N 1
ATOM 895 C CA . SER A 1 129 ? 10.286 40.147 51.437 1.00 52.75 178 SER A CA 1
ATOM 896 C C . SER A 1 129 ? 10.247 38.725 51.925 1.00 52.06 178 SER A C 1
ATOM 897 O O . SER A 1 129 ? 10.601 37.801 51.206 1.00 50.36 178 SER A O 1
ATOM 900 N N . PRO A 1 130 ? 9.823 38.533 53.174 1.00 52.76 179 PRO A N 1
ATOM 901 C CA . PRO A 1 130 ? 9.749 37.173 53.699 1.00 53.90 179 PRO A CA 1
ATOM 902 C C . PRO A 1 130 ? 8.588 36.417 53.041 1.00 55.26 179 PRO A C 1
ATOM 903 O O . PRO A 1 130 ? 7.490 36.957 52.855 1.00 54.84 179 PRO A O 1
ATOM 907 N N . LEU A 1 131 ? 8.856 35.181 52.646 1.00 56.29 180 LEU A N 1
ATOM 908 C CA . LEU A 1 131 ? 7.832 34.342 52.050 1.00 55.91 180 LEU A CA 1
ATOM 909 C C . LEU A 1 131 ? 6.835 34.252 53.197 1.00 56.49 180 LEU A C 1
ATOM 910 O O . LEU A 1 131 ? 7.150 33.675 54.244 1.00 59.11 180 LEU A O 1
ATOM 915 N N . ALA A 1 132 ? 5.659 34.848 53.019 1.00 54.00 181 ALA A N 1
ATOM 916 C CA . ALA A 1 132 ? 4.624 34.866 54.059 1.00 53.43 181 ALA A CA 1
ATOM 917 C C . ALA A 1 132 ? 3.889 36.174 53.898 1.00 53.51 181 ALA A C 1
ATOM 918 O O . ALA A 1 132 ? 2.662 36.232 54.017 1.00 53.36 181 ALA A O 1
ATOM 920 N N . ASN A 1 133 ? 4.659 37.226 53.638 1.00 53.84 182 ASN A N 1
ATOM 921 C CA . ASN A 1 133 ? 4.097 38.541 53.436 1.00 53.80 182 ASN A CA 1
ATOM 922 C C . ASN A 1 133 ? 3.435 38.540 52.079 1.00 54.23 182 ASN A C 1
ATOM 923 O O . ASN A 1 133 ? 2.776 39.500 51.709 1.00 54.46 182 ASN A O 1
ATOM 928 N N . VAL A 1 134 ? 3.604 37.452 51.334 1.00 54.34 183 VAL A N 1
ATOM 929 C CA . VAL A 1 134 ? 3.000 37.367 50.010 1.00 54.83 183 VAL A CA 1
ATOM 930 C C . VAL A 1 134 ? 1.486 37.211 50.102 1.00 55.78 183 VAL A C 1
ATOM 931 O O . VAL A 1 134 ? 0.978 36.416 50.891 1.00 55.97 183 VAL A O 1
ATOM 935 N N . LEU A 1 135 ? 0.773 37.988 49.293 1.00 55.83 184 LEU A N 1
ATOM 936 C CA . LEU A 1 135 ? -0.680 37.947 49.271 1.00 55.85 184 LEU A CA 1
ATOM 937 C C . LEU A 1 135 ? -1.141 36.882 48.278 1.00 56.42 184 LEU A C 1
ATOM 938 O O . LEU A 1 135 ? -2.131 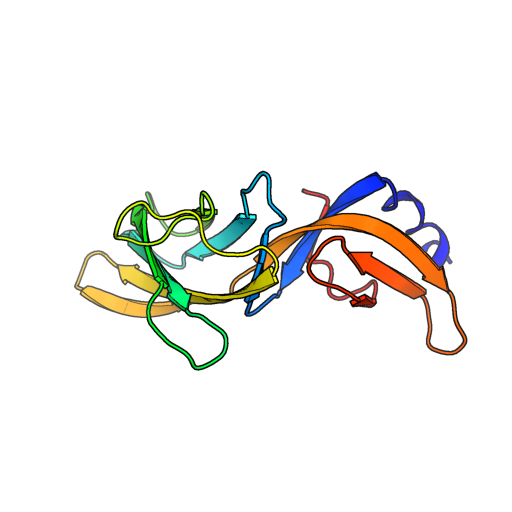36.189 48.512 1.00 57.12 184 LEU A O 1
ATOM 943 N N . ARG A 1 136 ? -0.414 36.749 47.173 1.00 56.64 185 ARG A N 1
ATOM 944 C CA . ARG A 1 136 ? -0.751 35.768 46.157 1.00 58.02 185 ARG A CA 1
ATOM 945 C C . ARG A 1 136 ? 0.103 35.987 44.921 1.00 60.19 185 ARG A C 1
ATOM 946 O O . ARG A 1 136 ? 0.677 37.060 44.739 1.00 60.20 185 ARG A O 1
ATOM 954 N N . VAL A 1 137 ? 0.173 34.971 44.065 1.00 63.11 186 VAL A N 1
ATOM 955 C CA . VAL A 1 137 ? 0.955 35.070 42.837 1.00 67.06 186 VAL A CA 1
ATOM 956 C C . VAL A 1 137 ? 0.091 35.600 41.720 1.00 69.54 186 VAL A C 1
ATOM 957 O O . VAL A 1 137 ? -0.618 34.829 41.073 1.00 70.38 186 VAL A O 1
ATOM 961 N N . SER A 1 138 ? 0.141 36.906 41.491 1.00 72.41 187 SER A N 1
ATOM 962 C CA . SER A 1 138 ? -0.648 37.507 40.412 1.00 75.96 187 SER A CA 1
ATOM 963 C C . SER A 1 138 ? 0.157 38.567 39.659 1.00 77.13 187 SER A C 1
ATOM 964 O O . SER A 1 138 ? 1.233 38.954 40.171 1.00 77.33 187 SER A O 1
#

Secondary structure (DSSP, 8-state):
-HHHHTTTTTTSEEEEE-SEEEE-SS--EEEEEEESSSEEEEEEEE-SS--EEEEEEEEESSSEEEEEEE-SB-TTSPBPPSEEEEEEEEEEETT--EEEE-EEEEEEEEEEEEETTEEEEEETTTEEEETTS--B--

CATH classification: 2.30.30.910 (+1 more: 2.60.40.4070)

B-factor: mean 55.16, std 10.47, range [30.91, 95.95]